Protein AF-A0A6B9VKY3-F1 (afdb_monomer)

Radius of gyration: 20.98 Å; Cα contacts (8 Å, |Δi|>4): 107; chains: 1; bounding box: 56×14×60 Å

Secondary structure (DSSP, 8-state):
-----------EEEEEEEEE-EE--TTTSPPEE-EEEETTEEEEPEEEEEEEEEE--SSS--EEEEE-

Foldseek 3Di:
DDDDDPDPQDKDKDKDADDAAWDPDPPPDDTDGDWDDDDPDTHGHGPDIKMWIWGDDPPPDTDTDIDD

Organism: NCBI:txid114605

Structure (mmCIF, N/CA/C/O backbone):
data_AF-A0A6B9VKY3-F1
#
_entry.id   AF-A0A6B9VKY3-F1
#
loop_
_atom_site.group_PDB
_atom_site.id
_atom_site.type_symbol
_atom_site.label_atom_id
_atom_site.label_alt_id
_atom_site.label_comp_id
_atom_site.label_asym_id
_atom_site.label_entity_id
_atom_site.label_seq_id
_atom_site.pdbx_PDB_ins_code
_atom_site.Cartn_x
_atom_site.Cartn_y
_atom_site.Cartn_z
_atom_site.occupancy
_atom_site.B_iso_or_equiv
_atom_site.aut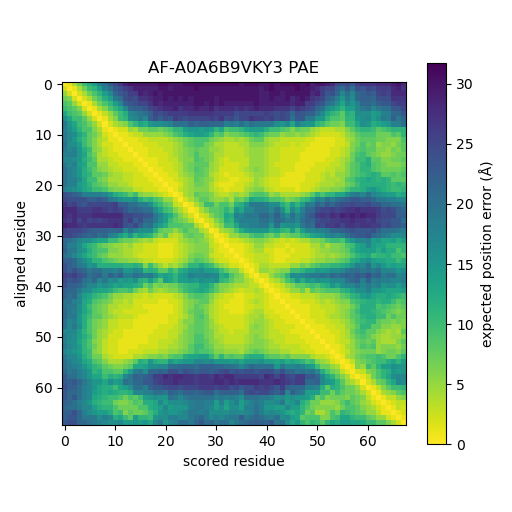h_seq_id
_atom_site.auth_comp_id
_atom_site.auth_asym_id
_atom_site.auth_atom_id
_atom_site.pdbx_PDB_model_num
ATOM 1 N N . SER A 1 1 ? 30.034 -5.604 -37.892 1.00 38.34 1 SER A N 1
ATOM 2 C CA . SER A 1 1 ? 29.913 -6.083 -36.502 1.00 38.34 1 SER A CA 1
ATOM 3 C C . SER A 1 1 ? 28.502 -5.783 -36.034 1.00 38.34 1 SER A C 1
ATOM 5 O O . SER A 1 1 ? 28.133 -4.621 -35.964 1.00 38.34 1 SER A O 1
ATOM 7 N N . ASN A 1 2 ? 27.687 -6.810 -35.795 1.00 40.47 2 ASN A N 1
ATOM 8 C CA . ASN A 1 2 ? 26.324 -6.623 -35.294 1.00 40.47 2 ASN A CA 1
ATOM 9 C C . ASN A 1 2 ? 26.387 -6.516 -33.771 1.00 40.47 2 ASN A C 1
ATOM 11 O O . ASN A 1 2 ? 26.533 -7.523 -33.085 1.00 40.47 2 ASN A O 1
ATOM 15 N N . THR A 1 3 ? 26.340 -5.298 -33.240 1.00 46.53 3 THR A N 1
ATOM 16 C CA . THR A 1 3 ? 26.217 -5.062 -31.800 1.00 46.53 3 THR A CA 1
ATOM 17 C C . THR A 1 3 ? 24.747 -5.167 -31.419 1.00 46.53 3 THR A C 1
ATOM 19 O O . THR A 1 3 ? 23.991 -4.210 -31.567 1.00 46.53 3 THR A O 1
ATOM 22 N N . SER A 1 4 ? 24.323 -6.343 -30.961 1.00 52.44 4 SER A N 1
ATOM 23 C CA . SER A 1 4 ? 23.045 -6.507 -30.272 1.00 52.44 4 SER A CA 1
ATOM 24 C C . SER A 1 4 ? 23.117 -5.748 -28.947 1.00 52.44 4 SER A C 1
ATOM 26 O O . SER A 1 4 ? 23.811 -6.184 -28.027 1.00 52.44 4 SER A O 1
ATOM 28 N N . SER A 1 5 ? 22.446 -4.600 -28.845 1.00 54.75 5 SER A N 1
ATOM 29 C CA . SER A 1 5 ? 22.263 -3.931 -27.559 1.00 54.75 5 SER A CA 1
ATOM 30 C C . SER A 1 5 ? 21.435 -4.853 -26.667 1.00 54.75 5 SER A C 1
ATOM 32 O O . SER A 1 5 ? 20.267 -5.110 -26.961 1.00 54.75 5 SER A O 1
ATOM 34 N N . SER A 1 6 ? 22.034 -5.388 -25.605 1.00 57.44 6 SER A N 1
ATOM 35 C CA . SER A 1 6 ? 21.308 -6.147 -24.591 1.00 57.44 6 SER A CA 1
ATOM 36 C C . SER A 1 6 ? 20.361 -5.188 -23.875 1.00 57.44 6 SER A C 1
ATOM 38 O O . SER A 1 6 ? 20.770 -4.435 -22.988 1.00 57.44 6 SER A O 1
ATOM 40 N N . LYS A 1 7 ? 19.108 -5.160 -24.323 1.00 57.94 7 LYS A N 1
ATOM 41 C CA . LYS A 1 7 ? 18.033 -4.413 -23.685 1.00 57.94 7 LYS A CA 1
ATOM 42 C C . LYS A 1 7 ? 17.906 -4.944 -22.256 1.00 57.94 7 LYS A C 1
ATOM 44 O O . LYS A 1 7 ? 17.840 -6.149 -22.041 1.00 57.94 7 LYS A O 1
ATOM 49 N N . SER A 1 8 ? 18.009 -4.058 -21.271 1.00 60.75 8 SER A N 1
ATOM 50 C CA . SER A 1 8 ? 17.868 -4.448 -19.870 1.00 60.75 8 SER A CA 1
ATOM 51 C C . SER A 1 8 ? 16.392 -4.760 -19.631 1.00 60.75 8 SER A C 1
ATOM 53 O O . SER A 1 8 ? 15.584 -3.834 -19.544 1.00 60.75 8 SER A O 1
ATOM 55 N N . ASP A 1 9 ? 16.055 -6.039 -19.474 1.00 70.06 9 ASP A N 1
ATOM 56 C CA . ASP A 1 9 ? 14.716 -6.531 -19.106 1.00 70.06 9 ASP A CA 1
ATOM 57 C C . ASP A 1 9 ? 14.368 -6.236 -17.629 1.00 70.06 9 ASP A C 1
ATOM 59 O O . ASP A 1 9 ? 13.707 -7.011 -16.938 1.00 70.06 9 ASP A O 1
ATOM 63 N N . THR A 1 10 ? 14.856 -5.115 -17.098 1.00 76.00 10 THR A N 1
ATOM 64 C CA . THR A 1 10 ? 14.660 -4.737 -15.701 1.00 76.00 10 THR A CA 1
ATOM 65 C C . THR A 1 10 ? 13.301 -4.074 -15.542 1.00 76.00 10 THR A C 1
ATOM 67 O O . THR A 1 10 ? 13.091 -2.944 -15.975 1.00 76.00 10 THR A O 1
ATOM 70 N N . LEU A 1 11 ? 12.379 -4.763 -14.877 1.00 82.50 11 LEU A N 1
ATOM 71 C CA . LEU A 1 11 ? 11.080 -4.214 -14.503 1.00 82.50 11 LEU A CA 1
ATOM 72 C C . LEU A 1 11 ? 11.189 -3.443 -13.191 1.00 82.50 11 LEU A C 1
ATOM 74 O O . LEU A 1 11 ? 11.698 -3.965 -12.199 1.00 82.50 11 LEU A O 1
ATOM 78 N N . THR A 1 12 ? 10.656 -2.223 -13.162 1.00 87.62 12 THR A N 1
ATOM 79 C CA . THR A 1 12 ? 10.516 -1.474 -11.909 1.00 87.62 12 THR A CA 1
ATOM 80 C C . THR A 1 12 ? 9.104 -1.658 -11.372 1.00 87.62 12 THR A C 1
ATOM 82 O O . THR A 1 12 ? 8.123 -1.428 -12.075 1.00 87.62 12 THR A O 1
ATOM 85 N N . ILE A 1 13 ? 8.993 -2.080 -10.113 1.00 89.25 13 ILE A N 1
ATOM 86 C CA . ILE A 1 13 ? 7.711 -2.266 -9.432 1.00 89.25 13 ILE A CA 1
ATOM 87 C C . ILE A 1 13 ? 7.654 -1.297 -8.257 1.00 89.25 13 ILE A C 1
ATOM 89 O O . ILE A 1 13 ? 8.525 -1.317 -7.390 1.00 89.25 13 ILE A O 1
ATOM 93 N N . VAL A 1 14 ? 6.610 -0.473 -8.218 1.00 92.38 14 VAL A N 1
ATOM 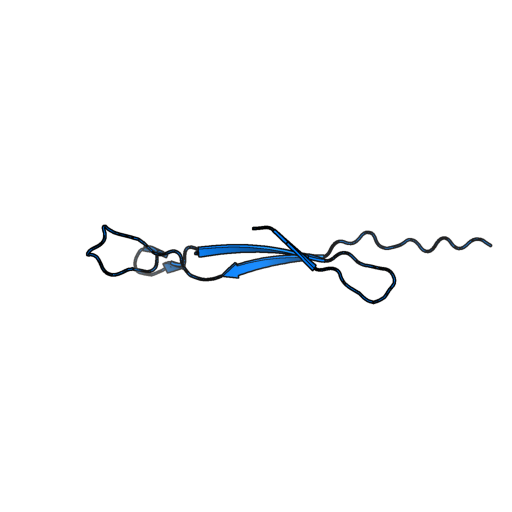94 C CA . VAL A 1 14 ? 6.319 0.428 -7.099 1.00 92.38 14 VAL A CA 1
ATOM 95 C C . VAL A 1 14 ? 5.006 -0.009 -6.467 1.00 92.38 14 VAL A C 1
ATOM 97 O O . VAL A 1 14 ? 4.013 -0.217 -7.161 1.00 92.38 14 VAL A O 1
ATOM 100 N N . THR A 1 15 ? 4.989 -0.162 -5.149 1.00 94.44 15 THR A N 1
ATOM 101 C CA . THR A 1 15 ? 3.792 -0.546 -4.392 1.00 94.44 15 THR A CA 1
ATOM 102 C C . THR A 1 15 ? 3.471 0.505 -3.352 1.00 94.44 15 THR A C 1
ATOM 104 O O . THR A 1 15 ? 4.379 1.128 -2.801 1.00 94.44 15 THR A O 1
ATOM 107 N N . GLY A 1 16 ? 2.197 0.647 -3.013 1.00 93.81 16 GLY A N 1
ATOM 108 C CA . GLY A 1 16 ? 1.794 1.548 -1.948 1.00 93.81 16 GLY A CA 1
ATOM 109 C C . GLY A 1 16 ? 0.420 1.237 -1.390 1.00 93.81 16 GLY A C 1
ATOM 110 O O . GLY A 1 16 ? -0.255 0.283 -1.783 1.00 93.81 16 GLY A O 1
ATOM 111 N N . VAL A 1 17 ? 0.024 2.077 -0.440 1.00 94.62 17 VAL A N 1
ATOM 112 C CA . VAL A 1 17 ? -1.258 1.996 0.253 1.00 94.62 17 VAL A CA 1
ATOM 113 C C . VAL A 1 17 ? -1.976 3.336 0.151 1.00 94.62 17 VAL A C 1
ATOM 115 O O . VAL A 1 17 ? -1.330 4.384 0.132 1.00 94.62 17 VAL A O 1
ATOM 118 N N . VAL A 1 18 ? -3.304 3.313 0.074 1.00 93.00 18 VAL A N 1
ATOM 119 C CA . VAL A 1 18 ? -4.154 4.511 0.086 1.00 93.00 18 VAL A CA 1
ATOM 120 C C . VAL A 1 18 ? -5.244 4.328 1.135 1.00 93.00 18 VAL A C 1
ATOM 122 O O . VAL A 1 18 ? -5.979 3.342 1.104 1.00 93.00 18 VAL A O 1
ATOM 125 N N . GLY A 1 19 ? -5.355 5.304 2.039 1.00 92.19 19 GLY A N 1
ATOM 126 C CA . GLY A 1 19 ? -6.399 5.368 3.063 1.00 92.19 19 GLY A CA 1
ATOM 127 C C . GLY A 1 19 ? -6.271 4.335 4.188 1.00 92.19 19 GLY A C 1
ATOM 128 O O . GLY A 1 19 ? -5.433 3.432 4.149 1.00 92.19 19 GLY A O 1
ATOM 129 N N . VAL A 1 20 ? -7.140 4.474 5.192 1.00 93.00 20 VAL A N 1
ATOM 130 C CA . VAL A 1 20 ? -7.294 3.535 6.313 1.00 93.00 20 VAL A CA 1
ATOM 131 C C . VAL A 1 20 ? -8.682 2.909 6.227 1.00 93.00 20 VAL A C 1
ATOM 133 O O . VAL A 1 20 ? -9.673 3.604 6.001 1.00 93.00 20 VAL A O 1
ATOM 136 N N . ALA A 1 21 ? -8.756 1.586 6.342 1.00 91.62 21 ALA A N 1
ATOM 137 C CA . ALA A 1 21 ? -10.003 0.846 6.252 1.00 91.62 21 ALA A CA 1
ATOM 138 C C . ALA A 1 21 ? -10.977 1.312 7.340 1.00 91.62 21 ALA A C 1
ATOM 140 O O . ALA A 1 21 ? -10.582 1.567 8.476 1.00 91.62 21 ALA A O 1
ATOM 141 N N . LYS A 1 22 ? -12.265 1.402 7.005 1.00 90.12 22 LYS A N 1
ATOM 142 C CA . LYS A 1 22 ? -13.310 1.824 7.943 1.00 90.12 22 LYS A CA 1
ATOM 143 C C . LYS A 1 22 ? -14.037 0.613 8.521 1.00 90.12 22 LYS A C 1
ATOM 145 O O . LYS A 1 22 ? -1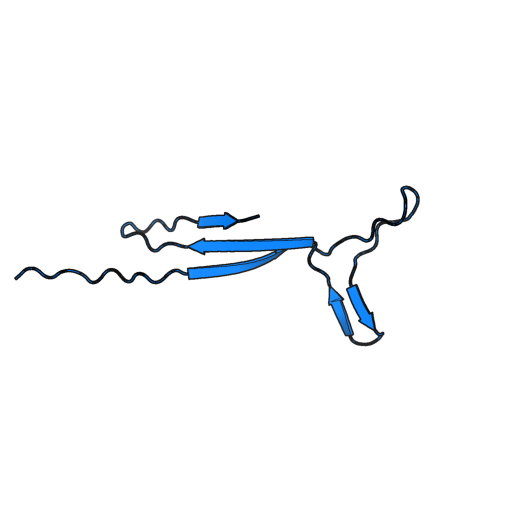4.459 -0.284 7.794 1.00 90.12 22 LYS A O 1
ATOM 150 N N . LEU A 1 23 ? -14.245 0.615 9.833 1.00 81.75 23 LEU A N 1
ATOM 151 C CA . LEU A 1 23 ? -15.183 -0.275 10.510 1.00 81.75 23 LEU A CA 1
ATOM 152 C C . LEU A 1 23 ? -16.602 0.268 10.330 1.00 81.75 23 LEU A C 1
ATOM 154 O O . LEU A 1 23 ? -17.032 1.175 11.046 1.00 81.75 23 LEU A O 1
ATOM 158 N N . LEU A 1 24 ? -17.348 -0.321 9.399 1.00 70.44 24 LEU A N 1
ATOM 159 C CA . LEU A 1 24 ? -18.782 -0.086 9.263 1.00 70.44 24 LEU A CA 1
ATOM 160 C C . LEU A 1 24 ? -19.521 -0.920 10.317 1.00 70.44 24 LEU A C 1
ATOM 162 O O . LEU A 1 24 ? -19.957 -2.040 10.056 1.00 70.44 24 LEU A O 1
ATOM 166 N N . LYS A 1 25 ? -19.659 -0.405 11.542 1.00 57.81 25 LYS A N 1
ATOM 167 C CA . LYS A 1 25 ? -20.663 -0.954 12.464 1.00 57.81 25 LYS A CA 1
ATOM 168 C C . LYS A 1 25 ? -22.018 -0.412 12.025 1.00 57.81 25 LYS A C 1
ATOM 170 O O . LYS A 1 25 ? -22.172 0.797 12.011 1.00 57.81 25 LYS A O 1
ATOM 175 N N . ASN A 1 26 ? -22.945 -1.307 11.663 1.00 59.19 26 ASN A N 1
ATOM 176 C CA . ASN A 1 26 ? -24.382 -1.100 11.413 1.00 59.19 26 ASN A CA 1
ATOM 177 C C . ASN A 1 26 ? -24.819 0.360 11.231 1.00 59.19 26 ASN A C 1
ATOM 179 O O . ASN A 1 26 ? -24.795 1.070 12.226 1.00 59.19 26 ASN A O 1
ATOM 183 N N . ALA A 1 27 ? -25.299 0.721 10.030 1.00 58.22 27 ALA A N 1
ATOM 184 C CA . ALA A 1 27 ? -25.973 1.940 9.511 1.00 58.22 27 ALA A CA 1
ATOM 185 C C . ALA A 1 27 ? -26.231 3.196 10.395 1.00 58.22 27 ALA A C 1
ATOM 187 O O . ALA A 1 27 ? -26.426 4.280 9.859 1.00 58.22 27 ALA A O 1
ATOM 188 N N . LYS A 1 28 ? -26.278 3.081 11.721 1.00 57.56 28 LYS A N 1
ATOM 189 C CA . LYS A 1 28 ? -26.398 4.138 12.727 1.00 57.56 28 LYS A CA 1
ATOM 190 C C . LYS A 1 28 ? -25.097 4.462 13.482 1.00 57.56 28 LYS A C 1
ATOM 192 O O . LYS A 1 28 ? -25.103 5.427 14.240 1.00 57.56 28 LYS A O 1
ATOM 197 N N . ALA A 1 29 ? -24.015 3.684 13.357 1.00 58.50 29 ALA A N 1
ATOM 198 C CA . ALA A 1 29 ? -22.763 3.984 14.063 1.00 58.50 29 ALA A CA 1
ATOM 199 C C . ALA A 1 29 ? -21.807 4.825 13.202 1.00 58.50 29 ALA A C 1
ATOM 201 O O . ALA A 1 29 ? -21.659 4.592 12.007 1.00 58.50 29 ALA A O 1
ATOM 202 N N . SER A 1 30 ? -21.138 5.790 13.839 1.00 63.78 30 SER A N 1
ATOM 203 C CA . SER A 1 30 ? -20.075 6.598 13.235 1.00 63.78 30 SER A CA 1
ATOM 204 C C . SER A 1 30 ? -18.989 5.705 12.630 1.00 63.78 30 SER A C 1
ATOM 206 O O . SER A 1 30 ? -18.487 4.818 13.331 1.00 63.78 30 SER A O 1
ATOM 208 N N . GLU A 1 31 ? -18.586 5.970 11.388 1.00 76.44 31 GLU A N 1
ATOM 209 C CA . GLU A 1 31 ? -17.428 5.321 10.773 1.00 76.44 31 GLU A CA 1
ATOM 210 C C . GLU A 1 31 ? -16.178 5.544 11.631 1.00 76.44 31 GLU A C 1
ATOM 212 O O . GLU A 1 31 ? -15.899 6.662 12.069 1.00 76.44 31 GLU A O 1
ATOM 217 N N . ARG A 1 32 ? -15.424 4.473 11.893 1.00 85.44 32 ARG A N 1
ATOM 218 C CA . ARG A 1 32 ? -14.151 4.544 12.620 1.00 85.44 32 ARG A CA 1
ATOM 219 C C . ARG A 1 32 ? -13.047 3.918 11.791 1.00 85.44 32 ARG A C 1
ATOM 221 O O . ARG A 1 32 ? -13.264 2.876 11.179 1.00 85.44 32 ARG A O 1
ATOM 228 N N . ASP A 1 33 ? -11.878 4.544 11.800 1.00 90.00 33 ASP A N 1
ATOM 229 C CA . ASP A 1 33 ? -10.672 3.981 11.201 1.00 90.00 33 ASP A CA 1
ATOM 230 C C . ASP A 1 33 ? -10.247 2.698 11.926 1.00 90.00 33 ASP A C 1
ATOM 232 O O . ASP A 1 33 ? -10.308 2.599 13.155 1.00 90.00 33 ASP A O 1
ATOM 236 N N . LEU A 1 34 ? -9.854 1.697 11.143 1.00 89.75 34 LEU A N 1
ATOM 237 C CA . LEU A 1 34 ? -9.416 0.393 11.610 1.00 89.75 34 LEU A CA 1
ATOM 238 C C . LEU A 1 34 ? -7.898 0.394 11.804 1.00 89.75 34 LEU A C 1
ATOM 240 O O . LEU A 1 34 ? -7.128 0.593 10.863 1.00 89.75 34 LEU A O 1
ATOM 244 N N . TYR A 1 35 ? -7.479 0.088 13.028 1.00 90.81 35 TYR A N 1
ATOM 245 C CA . TYR A 1 35 ? -6.081 -0.080 13.407 1.00 90.81 35 TYR A CA 1
ATOM 246 C C . TYR A 1 35 ? -5.873 -1.461 14.034 1.00 90.81 35 TYR A C 1
ATOM 248 O O . TYR A 1 35 ? -6.748 -1.967 14.739 1.00 90.81 35 TYR A O 1
ATOM 256 N N . LEU A 1 36 ? -4.707 -2.060 13.800 1.00 90.75 36 LEU A N 1
ATOM 257 C CA . LEU A 1 36 ? -4.235 -3.261 14.485 1.00 90.75 36 LEU A CA 1
ATOM 258 C C . LEU A 1 36 ? -3.284 -2.863 15.612 1.00 90.75 36 LEU A C 1
ATOM 260 O O . LEU A 1 36 ? -2.363 -2.080 15.391 1.00 90.75 36 LEU A O 1
ATOM 264 N N . GLY A 1 37 ? -3.469 -3.440 16.796 1.00 85.81 37 GLY A N 1
ATOM 265 C CA . GLY A 1 37 ? -2.527 -3.310 17.906 1.00 85.81 37 GLY A CA 1
ATOM 266 C C . GLY A 1 37 ? -3.188 -2.984 19.242 1.00 85.81 37 GLY A C 1
ATOM 267 O O . GLY A 1 37 ? -4.412 -2.958 19.367 1.00 85.81 37 GLY A O 1
ATOM 268 N N . THR A 1 38 ? -2.356 -2.768 20.256 1.00 77.88 38 THR A N 1
ATOM 269 C CA . THR A 1 38 ? -2.762 -2.411 21.622 1.00 77.88 38 THR A CA 1
ATOM 270 C C . THR A 1 38 ? -2.020 -1.150 22.058 1.00 77.88 38 THR A C 1
ATOM 272 O O . THR A 1 38 ? -0.885 -0.958 21.639 1.00 77.88 38 THR A O 1
ATOM 275 N N . ASN A 1 39 ? -2.688 -0.316 22.872 1.00 69.19 39 ASN A N 1
ATOM 276 C CA . ASN A 1 39 ? -2.338 0.937 23.584 1.00 69.19 39 ASN A CA 1
ATOM 277 C C . ASN A 1 39 ? -1.054 1.743 23.259 1.00 69.19 39 ASN A C 1
ATOM 279 O O . ASN A 1 39 ? -1.093 2.961 23.380 1.00 69.19 39 ASN A O 1
ATOM 283 N N . HIS A 1 40 ? 0.060 1.130 22.868 1.00 71.25 40 HIS A N 1
ATOM 284 C CA . HIS A 1 40 ? 1.342 1.784 22.588 1.00 71.25 40 HIS A CA 1
ATOM 285 C C . HIS A 1 40 ? 1.851 1.582 21.149 1.00 71.25 40 HIS A C 1
ATOM 287 O O . HIS A 1 40 ? 2.792 2.260 20.746 1.00 71.25 40 HIS A O 1
ATOM 293 N N . LEU A 1 41 ? 1.236 0.693 20.358 1.00 81.69 41 LEU A N 1
ATOM 294 C CA . LEU A 1 41 ? 1.514 0.555 18.928 1.00 81.69 41 LEU A CA 1
ATOM 295 C C . LEU A 1 41 ? 0.205 0.309 18.178 1.00 81.69 41 LEU A C 1
ATOM 297 O O . LEU A 1 41 ? -0.451 -0.711 18.380 1.00 81.69 41 LEU A O 1
ATOM 301 N N . VAL A 1 42 ? -0.159 1.244 17.303 1.00 89.06 42 VAL A N 1
ATOM 302 C CA . VAL A 1 42 ? -1.323 1.131 16.422 1.00 89.06 42 VAL A CA 1
ATOM 303 C C . VAL A 1 42 ? -0.870 1.211 14.970 1.00 89.06 42 VAL A C 1
ATOM 305 O O . VAL A 1 42 ? -0.236 2.177 14.554 1.00 89.06 42 VAL A O 1
ATOM 308 N N . ILE A 1 43 ? -1.184 0.174 14.201 1.00 92.00 43 ILE A N 1
ATOM 309 C CA . ILE A 1 43 ? -0.848 0.051 12.784 1.00 92.00 43 ILE A CA 1
ATOM 310 C C . ILE A 1 43 ? -2.133 0.284 11.983 1.00 92.00 43 ILE A C 1
ATOM 312 O O . ILE A 1 43 ? -3.082 -0.484 12.154 1.00 92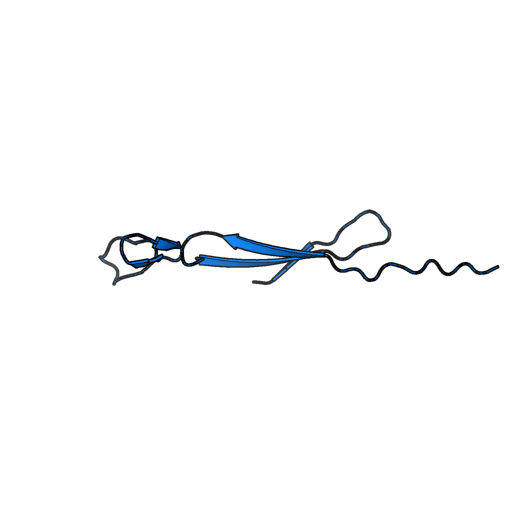.00 43 ILE A O 1
ATOM 316 N N . PRO A 1 44 ? -2.216 1.318 11.129 1.00 92.50 44 PRO A N 1
ATOM 317 C CA . PRO A 1 44 ? -3.396 1.530 10.298 1.00 92.50 44 PRO A CA 1
ATOM 318 C C . PRO A 1 44 ? -3.579 0.366 9.323 1.00 92.50 44 PRO A C 1
ATOM 320 O O . PRO A 1 44 ? -2.623 -0.051 8.668 1.00 92.50 44 PRO A O 1
ATOM 323 N N . VAL A 1 45 ? -4.806 -0.142 9.198 1.00 93.50 45 VAL A N 1
ATOM 324 C CA . VAL A 1 45 ? -5.136 -1.137 8.170 1.00 93.50 45 VAL A CA 1
ATOM 325 C C . VAL A 1 45 ? -5.376 -0.410 6.849 1.00 93.50 45 VAL A C 1
ATOM 327 O O . VAL A 1 45 ? -6.277 0.424 6.801 1.00 93.50 45 VAL A O 1
ATOM 330 N N . PRO A 1 46 ? -4.627 -0.701 5.772 1.00 94.31 46 PRO A N 1
ATOM 331 C CA . PRO A 1 46 ? -4.845 -0.073 4.471 1.00 94.31 46 PRO A CA 1
ATOM 332 C C . PRO A 1 46 ? -6.267 -0.274 3.943 1.00 94.31 46 PRO A C 1
ATOM 334 O O . PRO A 1 46 ? -6.782 -1.391 3.960 1.00 94.31 46 PRO A O 1
ATOM 337 N N . GLN A 1 47 ? -6.885 0.788 3.423 1.00 93.06 47 GLN A N 1
ATOM 338 C CA . GLN A 1 47 ? -8.166 0.676 2.711 1.00 93.06 47 GLN A CA 1
ATOM 339 C C . GLN A 1 47 ? -7.976 0.086 1.310 1.00 93.06 47 GLN A C 1
ATOM 341 O O . GLN A 1 47 ? -8.778 -0.731 0.862 1.00 93.06 47 GLN A O 1
ATOM 346 N N . LEU A 1 48 ? -6.924 0.520 0.616 1.00 91.50 48 LEU A N 1
ATOM 347 C CA . LEU A 1 48 ? -6.577 0.073 -0.725 1.00 91.50 48 LEU A CA 1
ATOM 348 C C . LEU A 1 48 ? -5.071 -0.175 -0.810 1.00 91.50 48 LEU A C 1
ATOM 350 O O . LEU A 1 48 ? -4.266 0.654 -0.384 1.00 91.50 48 LEU A O 1
ATOM 354 N N . LEU A 1 49 ? -4.703 -1.307 -1.398 1.00 93.25 49 LEU A N 1
ATOM 355 C CA . LEU A 1 49 ? -3.338 -1.620 -1.808 1.00 93.25 49 LEU A CA 1
ATOM 356 C C . LEU A 1 49 ? -3.232 -1.377 -3.313 1.00 93.25 49 LEU A C 1
ATOM 358 O O . LEU A 1 49 ? -4.165 -1.694 -4.048 1.00 93.25 49 LEU A O 1
ATOM 362 N N . TRP A 1 50 ? -2.113 -0.832 -3.778 1.00 91.88 50 TRP A N 1
ATOM 363 C CA . TRP A 1 50 ? -1.875 -0.648 -5.207 1.00 91.88 50 TRP A CA 1
ATOM 364 C C . TRP A 1 50 ? -0.458 -1.048 -5.600 1.00 91.88 50 TRP A C 1
ATOM 366 O O . TRP A 1 50 ? 0.480 -1.025 -4.797 1.00 91.88 50 TRP A O 1
ATOM 376 N N . LYS A 1 51 ? -0.316 -1.400 -6.878 1.00 93.25 51 LYS A N 1
ATOM 377 C CA . LYS A 1 51 ? 0.955 -1.716 -7.523 1.00 93.25 51 LYS A CA 1
ATOM 378 C C . LYS A 1 51 ? 0.999 -1.067 -8.900 1.00 93.25 51 LYS A C 1
ATOM 380 O O . LYS A 1 51 ? 0.078 -1.261 -9.693 1.00 93.25 51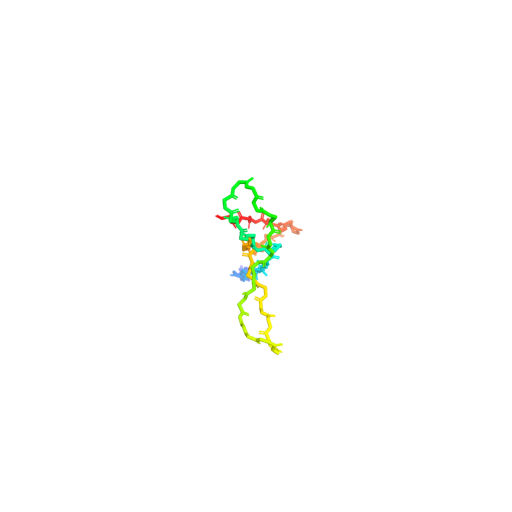 LYS A O 1
ATOM 385 N N . ALA A 1 52 ? 2.081 -0.350 -9.166 1.00 89.12 52 ALA A N 1
ATOM 386 C CA . ALA A 1 52 ? 2.459 0.152 -10.475 1.00 89.12 52 ALA A CA 1
ATOM 387 C C . ALA A 1 52 ? 3.629 -0.677 -11.009 1.00 89.12 52 ALA A C 1
ATOM 389 O O . ALA A 1 52 ? 4.643 -0.849 -10.326 1.00 89.12 52 ALA A O 1
ATOM 390 N N . VAL A 1 53 ? 3.482 -1.194 -12.225 1.00 88.31 53 VAL A N 1
ATOM 391 C CA . VAL A 1 53 ? 4.570 -1.855 -12.952 1.00 88.31 53 VAL A CA 1
ATOM 392 C C . VAL A 1 53 ? 5.022 -0.920 -14.059 1.00 88.31 53 VAL A C 1
ATOM 394 O O . VAL A 1 53 ? 4.196 -0.458 -14.845 1.00 88.31 53 VAL A O 1
ATOM 397 N N . ILE A 1 54 ? 6.319 -0.632 -14.078 1.00 85.12 54 ILE A N 1
ATOM 398 C CA . ILE A 1 54 ? 6.969 0.271 -15.018 1.00 85.12 54 ILE A CA 1
ATOM 399 C C . ILE A 1 54 ? 7.863 -0.571 -15.920 1.00 85.12 54 ILE A C 1
ATOM 401 O O . ILE A 1 54 ? 8.861 -1.151 -15.472 1.00 85.12 54 ILE A O 1
ATOM 405 N N . TYR A 1 55 ? 7.480 -0.628 -17.191 1.00 80.06 55 TYR A N 1
ATOM 406 C CA . TYR A 1 55 ? 8.249 -1.300 -18.226 1.00 80.06 55 TYR A CA 1
ATOM 407 C C . TYR A 1 55 ? 9.247 -0.316 -18.840 1.00 80.06 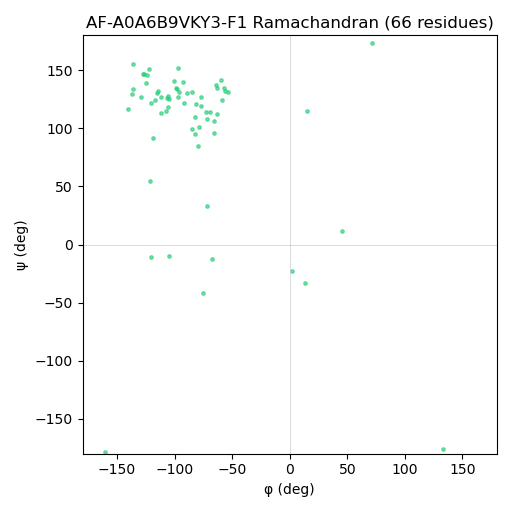55 TYR A C 1
ATOM 409 O O . TYR A 1 55 ? 8.847 0.786 -19.227 1.00 80.06 55 TYR A O 1
ATOM 417 N N . PRO A 1 56 ? 10.533 -0.682 -18.958 1.00 69.88 56 PRO A N 1
ATOM 418 C CA . PRO A 1 56 ? 11.469 0.114 -19.729 1.00 69.88 56 PRO A CA 1
ATOM 419 C C . PRO A 1 56 ? 11.099 -0.004 -21.211 1.00 69.88 56 PRO A C 1
ATOM 421 O O . PRO A 1 56 ? 11.190 -1.079 -21.806 1.00 69.88 56 PRO A O 1
ATOM 424 N N . THR A 1 57 ? 10.660 1.097 -21.815 1.00 66.56 57 THR A N 1
ATOM 425 C CA . THR A 1 57 ? 10.525 1.192 -23.271 1.00 66.56 57 THR A CA 1
ATOM 426 C C . THR A 1 57 ? 11.765 1.875 -23.845 1.00 66.56 57 THR A C 1
ATOM 428 O O . THR A 1 57 ? 12.419 2.672 -23.169 1.00 66.56 57 THR A O 1
ATOM 431 N N . ASP A 1 58 ? 12.108 1.560 -25.096 1.00 65.50 58 ASP A N 1
ATOM 432 C CA . ASP A 1 58 ? 13.282 2.150 -25.761 1.00 65.50 58 ASP A CA 1
ATOM 433 C C . ASP A 1 58 ? 13.116 3.653 -26.036 1.00 65.50 58 ASP A C 1
ATOM 435 O O . ASP A 1 58 ? 14.088 4.335 -26.352 1.00 65.50 58 ASP A O 1
ATOM 439 N N . ASP A 1 59 ? 11.901 4.184 -25.892 1.00 57.72 59 ASP A N 1
ATOM 440 C CA . ASP A 1 59 ? 11.517 5.489 -26.416 1.00 57.72 59 ASP A CA 1
ATOM 441 C C . ASP A 1 59 ? 11.026 6.425 -25.304 1.00 57.72 59 ASP A C 1
ATOM 443 O O . ASP A 1 59 ? 9.902 6.898 -25.338 1.00 57.72 59 ASP A O 1
ATOM 447 N N . ARG A 1 60 ? 11.836 6.639 -24.251 1.00 54.44 60 ARG A N 1
ATOM 448 C CA . ARG A 1 60 ? 11.610 7.588 -23.120 1.00 54.44 60 ARG A CA 1
ATOM 449 C C . ARG A 1 60 ? 10.201 7.597 -22.476 1.00 54.44 60 ARG A C 1
ATOM 451 O O . ARG A 1 60 ? 9.912 8.483 -21.672 1.00 54.44 60 ARG A O 1
ATOM 458 N N . SER A 1 61 ? 9.346 6.625 -22.778 1.00 55.47 61 SER A N 1
ATOM 459 C CA . SER A 1 61 ? 7.924 6.602 -22.446 1.00 55.47 61 SER A CA 1
ATOM 460 C C . SER A 1 61 ? 7.658 5.401 -21.557 1.00 55.47 61 SER A C 1
ATOM 462 O O . SER A 1 61 ? 7.442 4.288 -22.026 1.00 55.47 61 SER A O 1
ATOM 464 N N . SER A 1 62 ? 7.730 5.604 -20.250 1.00 57.50 62 SER A N 1
ATOM 465 C CA . SER A 1 62 ? 7.409 4.559 -19.284 1.00 57.50 62 SER A CA 1
ATOM 466 C C . SER A 1 62 ? 5.899 4.330 -19.251 1.00 57.50 62 SER A C 1
ATOM 468 O O . SER A 1 62 ? 5.159 5.204 -18.800 1.00 57.50 62 SER A O 1
ATOM 470 N N . ASP A 1 63 ? 5.447 3.150 -19.670 1.00 62.91 63 ASP A N 1
ATOM 471 C CA . ASP A 1 63 ? 4.055 2.744 -19.484 1.00 62.91 63 ASP A CA 1
ATOM 472 C C . ASP A 1 63 ? 3.835 2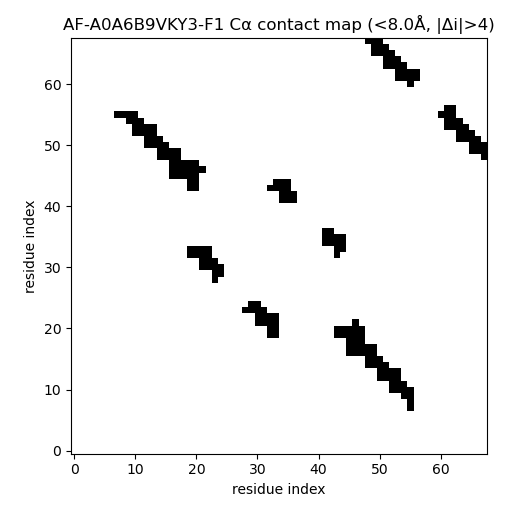.322 -18.027 1.00 62.91 63 ASP A C 1
ATOM 474 O O . ASP A 1 63 ? 4.568 1.488 -17.484 1.00 62.91 63 ASP A O 1
ATOM 478 N N . VAL A 1 64 ? 2.823 2.915 -17.385 1.00 63.59 64 VAL A N 1
ATOM 479 C CA . VAL A 1 64 ? 2.439 2.622 -15.999 1.00 63.59 64 VAL A CA 1
ATOM 480 C C . VAL A 1 64 ? 1.136 1.834 -15.997 1.00 63.59 64 VAL A C 1
ATOM 482 O O . VAL A 1 64 ? 0.086 2.353 -16.373 1.00 63.59 64 VAL A O 1
ATOM 485 N N . ILE A 1 65 ? 1.191 0.588 -15.528 1.00 64.06 65 ILE A N 1
ATOM 486 C CA . ILE A 1 65 ? 0.009 -0.274 -15.401 1.00 64.06 65 ILE A CA 1
ATOM 487 C C . ILE A 1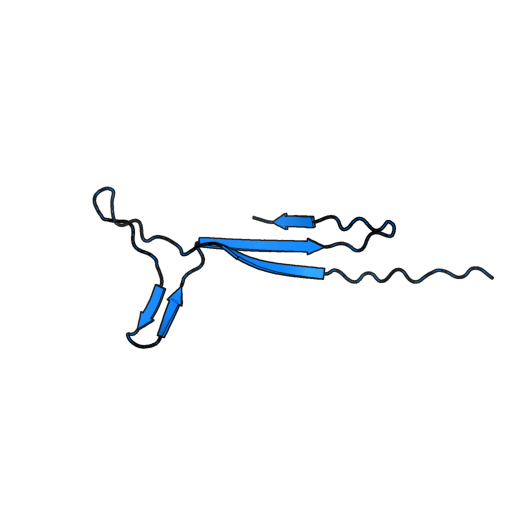 65 ? -0.396 -0.372 -13.929 1.00 64.06 65 ILE A C 1
ATOM 489 O O . ILE A 1 65 ? 0.416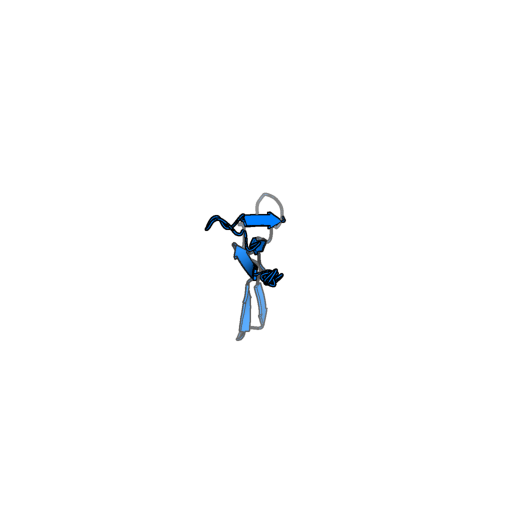 -0.767 -13.088 1.00 64.06 65 ILE A O 1
ATOM 493 N N . PHE A 1 66 ? -1.658 -0.047 -13.628 1.00 61.62 66 PHE A N 1
ATOM 494 C CA . PHE A 1 66 ? -2.251 -0.176 -12.295 1.00 61.62 66 PHE A CA 1
ATOM 495 C C . PHE A 1 66 ? -3.029 -1.486 -12.166 1.00 61.62 66 PHE A C 1
ATOM 497 O O . PHE A 1 66 ? -3.882 -1.795 -12.996 1.00 61.62 66 PHE A O 1
ATOM 504 N N . PHE A 1 67 ? -2.778 -2.219 -11.084 1.00 57.34 67 PHE A N 1
ATOM 505 C CA . PHE A 1 67 ? -3.548 -3.404 -10.708 1.00 57.34 67 PHE A CA 1
ATOM 506 C C . PHE A 1 67 ? -4.341 -3.099 -9.430 1.00 57.34 67 PHE A C 1
ATOM 508 O O . PHE A 1 67 ? -3.753 -2.626 -8.453 1.00 57.34 67 PHE A O 1
ATOM 515 N N . ARG A 1 68 ? -5.658 -3.334 -9.469 1.00 52.03 68 ARG A N 1
ATOM 516 C CA . ARG A 1 68 ? -6.597 -3.219 -8.341 1.00 52.03 68 ARG A CA 1
ATOM 517 C C . ARG A 1 68 ? -6.961 -4.603 -7.822 1.00 52.03 68 ARG A C 1
ATOM 519 O O . ARG A 1 68 ? -7.188 -5.484 -8.678 1.00 52.03 68 ARG A O 1
#

Sequence (68 aa):
SNTSSSKSDTLTIVTGVVGVAKLLKNAKASERDLYLGTNHLVIPVPQLLWKAVIYPTDDRSSDVIFFR

pLDDT: mean 75.31, std 16.18, range [38.34, 94.62]

Nearest PDB structures (foldseek):
  6m3f-assembly1_C  TM=5.983E-01  e=1.736E+00  Mus musculus
  4a1n-assembly1_A-2  TM=5.223E-01  e=1.086E+00  Homo sapiens
  6lyf-assembly1_A  TM=5.665E-01  e=3.122E+00  Mus musculus

Solvent-accessible surface area (backbone atoms only — not comparable to full-atom values): 4451 Å² total; per-residue (Å²): 135,88,80,77,76,79,75,74,88,60,72,47,76,50,72,52,69,47,69,56,27,66,46,81,53,66,102,84,50,77,79,38,76,36,62,51,75,58,105,89,50,77,44,74,36,61,54,36,69,43,40,40,43,36,48,76,48,99,70,91,51,69,52,76,47,80,54,125

InterPro domains:
  IPR044925 His-Me finger superfamily [SSF54060] (6-59)
  IPR044929 DNA/RNA non-specific endonuclease superfamily [G3DSA:3.40.570.10] (2-68)

Mean predicted aligned error: 11.59 Å